Protein AF-A0A957QSB7-F1 (afdb_monomer_lite)

pLDDT: mean 91.8, std 9.97, range [48.56, 98.25]

Secondary structure (DSSP, 8-state):
---TT-EE-GGG-EEETTEEEEEEE-TTS-EEEEEES--TT--S--SSTTEEE--HHHHHHHHHH-GGGS----TTS-------SS--

Sequence (88 aa):
MKLDGLTLYPESTVTHEGTTYFVARQANGERCLGVRGDVAGFSGDAESPELFPLTAANAAEMRRRLPWLNPVPLGLQTSYGFGDRLGA

Structure (mmCIF, N/CA/C/O backbone):
data_AF-A0A957QSB7-F1
#
_entry.id   AF-A0A957QSB7-F1
#
loop_
_atom_site.group_PDB
_atom_site.id
_atom_site.type_symbol
_atom_site.label_atom_id
_atom_site.label_alt_id
_atom_site.label_comp_id
_atom_site.label_asym_id
_atom_site.label_entity_id
_atom_site.label_seq_id
_atom_site.pdbx_PDB_ins_code
_atom_site.Cartn_x
_atom_site.Cartn_y
_atom_site.Cartn_z
_atom_site.occupancy
_atom_site.B_iso_or_equiv
_atom_site.auth_seq_id
_atom_site.auth_comp_id
_atom_site.auth_asym_id
_atom_site.auth_atom_id
_atom_site.pdbx_PDB_model_num
ATOM 1 N N . MET A 1 1 ? 14.465 1.087 11.548 1.00 48.56 1 MET A N 1
ATOM 2 C CA . MET A 1 1 ? 14.637 -0.067 10.639 1.00 48.56 1 MET A CA 1
ATOM 3 C C . MET A 1 1 ? 15.650 0.327 9.575 1.00 48.56 1 MET A C 1
ATOM 5 O O . MET A 1 1 ? 15.468 1.386 8.994 1.00 48.56 1 MET A O 1
ATOM 9 N N . LYS A 1 2 ? 16.731 -0.440 9.382 1.00 48.81 2 LYS A N 1
ATOM 10 C C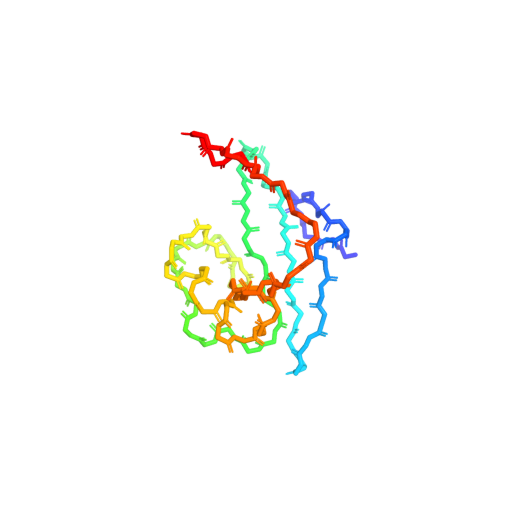A . LYS A 1 2 ? 17.702 -0.219 8.298 1.00 48.81 2 LYS A CA 1
ATOM 11 C C . LYS A 1 2 ? 17.608 -1.402 7.340 1.00 48.81 2 LYS A C 1
ATOM 13 O O . LYS A 1 2 ? 17.949 -2.513 7.721 1.00 48.81 2 LYS A O 1
ATOM 18 N N . LEU A 1 3 ? 17.064 -1.154 6.157 1.00 62.91 3 LEU A N 1
ATOM 19 C CA . LEU A 1 3 ? 17.262 -1.984 4.976 1.00 62.91 3 LEU A CA 1
ATOM 20 C C . LEU A 1 3 ? 18.227 -1.170 4.114 1.00 62.91 3 LEU A C 1
ATOM 22 O O . LEU A 1 3 ? 17.912 -0.027 3.776 1.00 62.91 3 LEU A O 1
ATOM 26 N N . ASP A 1 4 ? 19.430 -1.686 3.877 1.00 71.62 4 ASP A N 1
ATOM 27 C CA . ASP A 1 4 ? 20.466 -0.939 3.164 1.00 71.62 4 ASP A CA 1
ATOM 28 C C . ASP A 1 4 ? 19.976 -0.558 1.758 1.00 71.62 4 ASP A C 1
ATOM 30 O O . ASP A 1 4 ? 19.324 -1.344 1.077 1.00 71.62 4 ASP A O 1
ATOM 34 N N . GLY A 1 5 ? 20.220 0.690 1.349 1.00 79.50 5 GLY A N 1
ATOM 35 C CA . GLY A 1 5 ? 19.764 1.209 0.053 1.00 79.50 5 GLY A CA 1
ATOM 36 C C . GLY A 1 5 ? 18.267 1.539 -0.050 1.00 79.50 5 GLY A C 1
ATOM 37 O O . GLY A 1 5 ? 17.838 1.989 -1.113 1.00 79.50 5 GLY A O 1
ATOM 38 N N . LEU A 1 6 ? 17.478 1.381 1.024 1.00 88.50 6 LEU A N 1
ATOM 39 C CA . LEU A 1 6 ? 16.061 1.755 1.051 1.00 88.50 6 LEU A CA 1
ATOM 40 C C . LEU A 1 6 ? 15.791 2.986 1.920 1.00 88.50 6 LEU A C 1
ATOM 42 O O . LEU A 1 6 ? 16.208 3.071 3.075 1.00 88.50 6 LEU A O 1
ATOM 46 N N . THR A 1 7 ? 14.989 3.907 1.392 1.00 93.06 7 THR A N 1
ATOM 47 C CA . THR A 1 7 ? 14.400 5.011 2.161 1.00 93.06 7 THR A CA 1
ATOM 48 C C . THR A 1 7 ? 12.953 4.666 2.497 1.00 93.06 7 THR A C 1
ATOM 50 O O . THR A 1 7 ? 12.109 4.618 1.607 1.00 93.06 7 THR A O 1
ATOM 53 N N . LEU A 1 8 ? 12.651 4.396 3.768 1.00 92.88 8 LEU A N 1
ATOM 54 C CA . LEU A 1 8 ? 11.278 4.116 4.204 1.00 92.88 8 LEU A CA 1
ATOM 55 C C . LEU A 1 8 ? 10.420 5.388 4.170 1.00 92.88 8 LEU A C 1
ATOM 57 O O . LEU A 1 8 ? 10.917 6.464 4.493 1.00 92.88 8 LEU A O 1
ATOM 61 N N . TYR A 1 9 ? 9.128 5.232 3.870 1.00 95.25 9 TYR A N 1
ATOM 62 C CA . TYR A 1 9 ? 8.095 6.233 4.146 1.00 95.25 9 TYR A CA 1
ATOM 63 C C . TYR A 1 9 ? 7.493 5.936 5.529 1.00 95.25 9 TYR A C 1
ATOM 65 O O . TYR A 1 9 ? 6.685 5.006 5.635 1.00 95.25 9 TYR A O 1
ATOM 73 N N . PRO A 1 10 ? 7.884 6.640 6.607 1.00 93.50 10 PRO A N 1
ATOM 74 C CA . PRO A 1 10 ? 7.499 6.261 7.968 1.00 93.50 10 PRO A CA 1
ATOM 75 C C . PRO A 1 10 ? 5.981 6.193 8.168 1.00 93.50 10 PRO A C 1
ATOM 77 O O . PRO A 1 10 ? 5.488 5.260 8.796 1.00 93.50 10 PRO A O 1
ATOM 80 N N . GLU A 1 11 ? 5.241 7.115 7.552 1.00 96.69 11 GLU A N 1
ATOM 81 C CA . GLU A 1 11 ? 3.782 7.245 7.641 1.00 96.69 11 GLU A CA 1
ATOM 82 C C . GLU A 1 11 ? 3.031 6.094 6.958 1.00 96.69 11 GLU A C 1
ATOM 84 O O . GLU A 1 11 ? 1.848 5.886 7.212 1.00 96.69 11 GLU A O 1
ATOM 89 N N . SER A 1 12 ? 3.712 5.331 6.099 1.00 96.25 12 SER A N 1
ATOM 90 C CA . SER A 1 12 ? 3.141 4.152 5.438 1.00 96.25 12 SER A CA 1
ATOM 91 C C . SER A 1 12 ? 3.237 2.876 6.277 1.00 96.25 12 SER A C 1
ATOM 93 O O . SER A 1 12 ? 2.697 1.844 5.880 1.00 96.25 12 SER A O 1
ATOM 95 N N . THR A 1 13 ? 3.950 2.917 7.407 1.00 97.12 13 THR A N 1
ATOM 96 C CA . THR A 1 13 ? 4.193 1.723 8.218 1.00 97.12 13 THR A CA 1
ATOM 97 C C . THR A 1 13 ? 2.955 1.380 9.032 1.00 97.12 13 THR A C 1
ATOM 99 O O . THR A 1 13 ? 2.532 2.153 9.890 1.00 97.12 13 THR A O 1
ATOM 102 N N . VAL A 1 14 ? 2.405 0.191 8.809 1.00 97.94 14 VAL A N 1
ATOM 103 C CA . VAL A 1 14 ? 1.256 -0.319 9.558 1.00 97.94 14 VAL A CA 1
ATOM 104 C C . VAL A 1 14 ? 1.465 -1.780 9.927 1.00 97.94 14 VAL A C 1
ATOM 106 O O . VAL A 1 14 ? 1.912 -2.578 9.108 1.00 97.94 14 VAL A O 1
ATOM 109 N N . THR A 1 15 ? 1.119 -2.144 11.159 1.00 98.06 15 THR A N 1
ATOM 110 C CA . THR A 1 15 ? 1.068 -3.540 11.602 1.00 98.06 15 THR A CA 1
ATOM 111 C C . THR A 1 15 ? -0.384 -3.954 11.773 1.00 98.06 15 THR A C 1
ATOM 113 O O . THR A 1 15 ? -1.137 -3.310 12.502 1.00 98.06 15 THR A O 1
ATOM 116 N N . HIS A 1 16 ? -0.779 -5.034 11.108 1.00 98.25 16 HIS A N 1
ATOM 117 C CA . HIS A 1 16 ? -2.127 -5.581 11.163 1.00 98.25 16 HIS A CA 1
ATOM 118 C C . HIS A 1 16 ? -2.065 -7.106 11.122 1.00 98.25 16 HIS A C 1
ATOM 120 O O . HIS A 1 16 ? -1.308 -7.665 10.331 1.00 98.25 16 HIS A O 1
ATOM 126 N N . GLU A 1 17 ? -2.813 -7.767 12.009 1.00 96.81 17 GLU A N 1
ATOM 127 C CA . GLU A 1 17 ? -2.836 -9.236 12.132 1.00 96.81 17 GLU A CA 1
ATOM 128 C C . GLU A 1 17 ? -1.431 -9.874 12.176 1.00 96.81 17 GLU A C 1
ATOM 130 O O . GLU A 1 17 ? -1.145 -10.877 11.532 1.00 96.81 17 GLU A O 1
ATOM 135 N N . GLY A 1 18 ? -0.507 -9.253 12.919 1.00 96.94 18 GLY A N 1
ATOM 136 C CA . GLY A 1 18 ? 0.862 -9.756 13.081 1.00 96.94 18 GLY A CA 1
ATOM 137 C C . GLY A 1 18 ? 1.780 -9.576 11.865 1.00 96.94 18 GLY A C 1
ATOM 138 O O . GLY A 1 18 ? 2.940 -9.972 11.934 1.00 96.94 18 GLY A O 1
ATOM 139 N N . THR A 1 19 ? 1.306 -8.947 10.786 1.00 97.88 19 THR A N 1
ATOM 140 C CA . THR A 1 19 ? 2.110 -8.611 9.602 1.00 97.88 19 THR A CA 1
ATOM 141 C C . THR A 1 19 ? 2.321 -7.102 9.520 1.00 97.88 19 THR A C 1
ATOM 143 O O . THR A 1 19 ? 1.389 -6.317 9.701 1.00 97.88 19 THR A O 1
ATOM 146 N N . THR A 1 20 ? 3.557 -6.683 9.260 1.00 97.81 20 THR A N 1
ATOM 147 C CA . THR A 1 20 ? 3.934 -5.278 9.087 1.00 97.81 20 THR A CA 1
ATOM 148 C C . THR A 1 20 ? 4.109 -4.965 7.611 1.00 97.81 20 THR A C 1
ATOM 150 O O . THR A 1 20 ? 4.889 -5.620 6.922 1.00 97.81 20 THR A O 1
ATOM 153 N N . TYR A 1 21 ? 3.416 -3.930 7.157 1.00 97.81 21 TYR A N 1
ATOM 154 C CA . TYR A 1 21 ? 3.437 -3.416 5.796 1.00 97.81 21 TYR A CA 1
ATOM 155 C C . TYR A 1 21 ? 4.066 -2.027 5.802 1.00 97.81 21 TYR A C 1
ATOM 157 O O . TYR A 1 21 ? 3.858 -1.257 6.740 1.00 97.81 21 TYR A O 1
ATOM 165 N N . PHE A 1 22 ? 4.834 -1.702 4.771 1.00 96.69 22 PHE A N 1
ATOM 166 C CA . PHE A 1 22 ? 5.417 -0.376 4.586 1.00 96.69 22 PHE A CA 1
ATOM 167 C C . PHE A 1 22 ? 5.705 -0.130 3.108 1.00 96.69 22 PHE A C 1
ATOM 169 O O . PHE A 1 22 ? 5.898 -1.062 2.335 1.00 96.69 22 PHE A O 1
ATOM 176 N N . VAL A 1 23 ? 5.770 1.131 2.705 1.00 96.06 23 VAL A N 1
ATOM 177 C CA . VAL A 1 23 ? 6.320 1.537 1.412 1.00 96.06 23 VAL A CA 1
ATOM 178 C C . VAL A 1 23 ? 7.749 2.010 1.638 1.00 96.06 23 VAL A C 1
ATOM 180 O O . VAL A 1 23 ? 8.058 2.707 2.610 1.00 96.06 23 VAL A O 1
ATOM 183 N N . ALA A 1 24 ? 8.634 1.642 0.722 1.00 94.00 24 ALA A N 1
ATOM 184 C CA . ALA A 1 24 ? 9.999 2.136 0.686 1.00 94.00 24 ALA A CA 1
ATOM 185 C C . ALA A 1 24 ? 10.362 2.599 -0.723 1.00 94.00 24 ALA A C 1
ATOM 187 O O . ALA A 1 24 ? 9.743 2.207 -1.713 1.00 94.00 24 ALA A O 1
ATOM 188 N N . ARG A 1 25 ? 11.373 3.457 -0.801 1.00 93.69 25 ARG A N 1
ATOM 189 C CA . ARG A 1 25 ? 12.003 3.889 -2.039 1.00 93.69 25 ARG A CA 1
ATOM 190 C C . ARG A 1 25 ? 13.357 3.214 -2.178 1.00 93.69 25 ARG A C 1
ATOM 192 O O . ARG A 1 25 ? 14.176 3.305 -1.266 1.00 93.69 25 ARG A O 1
ATOM 199 N N . GLN A 1 26 ? 13.574 2.559 -3.308 1.00 90.56 26 GLN A N 1
ATOM 200 C CA . GLN A 1 26 ? 14.827 1.911 -3.671 1.00 90.56 26 GLN A CA 1
ATOM 201 C C . GLN A 1 26 ? 15.868 2.939 -4.132 1.00 90.56 26 GLN A C 1
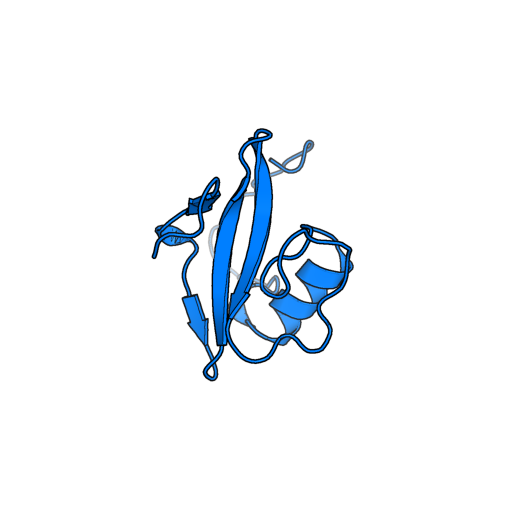ATOM 203 O O . GLN A 1 26 ? 15.531 4.080 -4.465 1.00 90.56 26 GLN A O 1
ATOM 208 N N . ALA A 1 27 ? 17.137 2.531 -4.195 1.00 88.62 27 ALA A N 1
ATOM 209 C CA . ALA A 1 27 ? 18.238 3.387 -4.640 1.00 88.62 27 ALA A CA 1
ATOM 210 C C . ALA A 1 27 ? 18.054 3.917 -6.077 1.00 88.62 27 ALA A C 1
ATOM 212 O O . ALA A 1 27 ? 18.479 5.030 -6.379 1.00 88.62 27 ALA A O 1
ATOM 213 N N . ASN A 1 28 ? 17.370 3.161 -6.946 1.00 88.88 28 ASN A N 1
ATOM 214 C CA . ASN A 1 28 ? 17.016 3.581 -8.308 1.00 88.88 28 ASN A CA 1
ATOM 215 C C . ASN A 1 28 ? 15.862 4.614 -8.360 1.00 88.88 28 ASN A C 1
ATOM 217 O O . ASN A 1 28 ? 15.496 5.079 -9.435 1.00 88.88 28 ASN A O 1
ATOM 221 N N . GLY A 1 29 ? 15.283 4.982 -7.211 1.00 90.19 29 GLY A N 1
ATOM 222 C CA . GLY A 1 29 ? 14.181 5.936 -7.091 1.00 90.19 29 GLY A CA 1
ATOM 223 C C . GLY A 1 29 ? 12.780 5.329 -7.224 1.00 90.19 29 GLY A C 1
ATOM 224 O O . GLY A 1 29 ? 11.797 6.047 -6.996 1.00 90.19 29 GLY A O 1
ATOM 225 N N . GLU A 1 30 ? 12.661 4.039 -7.535 1.00 91.81 30 GLU A N 1
ATOM 226 C CA . GLU A 1 30 ? 11.381 3.337 -7.618 1.00 91.81 30 GLU A CA 1
ATOM 227 C C . GLU A 1 30 ? 10.833 3.003 -6.230 1.00 91.81 30 GLU A C 1
ATOM 229 O O . GLU A 1 30 ? 11.575 2.814 -5.265 1.00 91.81 30 GLU A O 1
ATOM 234 N N . ARG A 1 31 ? 9.505 2.928 -6.122 1.00 93.81 31 ARG A N 1
ATOM 235 C CA . ARG A 1 31 ? 8.830 2.521 -4.887 1.00 93.81 31 ARG A CA 1
ATOM 236 C C . ARG A 1 31 ? 8.596 1.014 -4.889 1.00 93.81 31 ARG A C 1
ATOM 238 O O . ARG A 1 31 ? 8.234 0.448 -5.917 1.00 93.81 31 ARG A O 1
ATOM 245 N N . CYS A 1 32 ? 8.716 0.398 -3.723 1.00 94.62 32 CYS A N 1
ATOM 246 C CA . CYS A 1 32 ? 8.371 -0.999 -3.491 1.00 94.62 32 CYS A CA 1
ATOM 247 C C . CYS A 1 32 ? 7.498 -1.141 -2.240 1.00 94.62 32 CYS A C 1
ATOM 249 O O . CYS A 1 32 ? 7.535 -0.306 -1.329 1.00 94.62 32 CYS A O 1
ATOM 251 N N . LEU A 1 33 ? 6.718 -2.217 -2.202 1.00 96.50 33 LEU A N 1
ATOM 252 C CA . LEU A 1 33 ? 5.997 -2.664 -1.020 1.00 96.50 33 LEU A CA 1
ATOM 253 C C . LEU A 1 33 ? 6.929 -3.533 -0.179 1.00 96.50 33 LEU A C 1
ATOM 255 O O . LEU A 1 33 ? 7.560 -4.441 -0.703 1.00 96.50 33 LEU A O 1
ATOM 259 N N . GLY A 1 34 ? 6.989 -3.277 1.118 1.00 95.75 34 GLY A N 1
ATOM 260 C CA . GLY A 1 34 ? 7.607 -4.151 2.098 1.00 95.75 34 GLY A CA 1
ATOM 261 C C . GLY A 1 34 ? 6.560 -4.874 2.934 1.00 95.75 34 GLY A C 1
ATOM 262 O O . GLY A 1 34 ? 5.615 -4.246 3.417 1.00 95.75 34 GLY A O 1
ATOM 263 N N . VAL A 1 35 ? 6.735 -6.181 3.118 1.00 96.56 35 VAL A N 1
ATOM 264 C CA . VAL A 1 35 ? 5.872 -7.041 3.935 1.00 96.56 35 VAL A CA 1
ATOM 265 C C . VAL A 1 35 ? 6.745 -7.913 4.830 1.00 96.56 35 VAL A C 1
ATOM 267 O O . VAL A 1 35 ? 7.542 -8.712 4.348 1.00 96.56 35 VAL A O 1
ATOM 270 N N . ARG A 1 36 ? 6.576 -7.778 6.147 1.00 94.81 36 ARG A N 1
ATOM 271 C CA . ARG A 1 36 ? 7.239 -8.614 7.154 1.00 94.81 36 ARG A CA 1
ATOM 272 C C . ARG A 1 36 ? 6.204 -9.353 7.985 1.00 94.81 36 ARG A C 1
ATOM 274 O O . ARG A 1 36 ? 5.400 -8.717 8.662 1.00 94.81 36 ARG A O 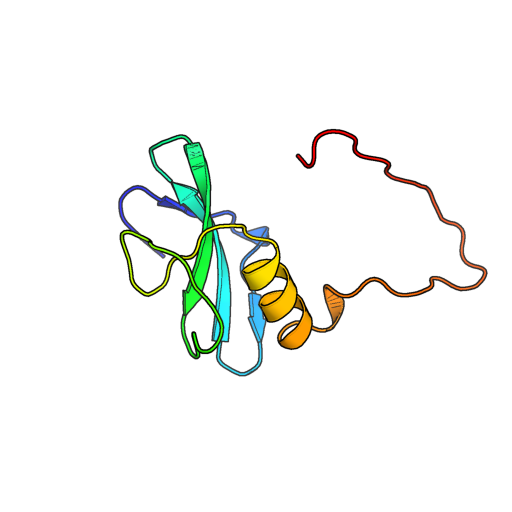1
ATOM 281 N N . GLY A 1 37 ? 6.267 -10.678 7.980 1.00 95.50 37 GLY A N 1
ATOM 282 C CA . GLY A 1 37 ? 5.257 -11.547 8.579 1.00 95.50 37 GLY A CA 1
ATOM 283 C C . GLY A 1 37 ? 4.760 -12.536 7.535 1.00 95.50 37 GLY A C 1
ATOM 284 O O . GLY A 1 37 ? 5.572 -13.150 6.846 1.00 95.50 37 GLY A O 1
ATOM 285 N N . ASP A 1 38 ? 3.444 -12.679 7.400 1.00 96.12 38 ASP A N 1
ATOM 286 C CA . ASP A 1 38 ? 2.875 -13.518 6.350 1.00 96.12 38 ASP A CA 1
ATOM 287 C C . ASP A 1 38 ? 2.973 -12.818 4.989 1.00 96.12 38 ASP A C 1
ATOM 289 O O . ASP A 1 38 ? 2.348 -11.783 4.769 1.00 96.12 38 ASP A O 1
ATOM 293 N N . VAL A 1 39 ? 3.736 -13.403 4.067 1.00 95.88 39 VAL A N 1
ATOM 294 C CA . VAL A 1 39 ? 3.926 -12.895 2.700 1.00 95.88 39 VAL A CA 1
ATOM 295 C C . VAL A 1 39 ? 3.088 -13.646 1.654 1.00 95.88 39 VAL A C 1
ATOM 297 O O . VAL A 1 39 ? 3.203 -13.370 0.461 1.00 95.88 39 VAL A O 1
ATOM 300 N N . ALA A 1 40 ? 2.244 -14.602 2.057 1.00 95.50 40 ALA A N 1
ATOM 301 C CA . ALA A 1 40 ? 1.489 -15.436 1.125 1.00 95.50 40 ALA A CA 1
ATOM 302 C C . ALA A 1 40 ? 0.585 -14.612 0.184 1.00 95.50 40 ALA A C 1
ATOM 304 O O . ALA A 1 40 ? -0.176 -13.752 0.613 1.00 95.50 40 ALA A O 1
ATOM 305 N N . GLY A 1 41 ? 0.627 -14.896 -1.117 1.00 95.56 41 GLY A N 1
ATOM 306 C CA . GLY A 1 41 ? -0.195 -14.195 -2.112 1.00 95.56 41 GLY A CA 1
ATOM 307 C C . GLY A 1 41 ? 0.411 -12.896 -2.654 1.00 95.56 41 GLY A C 1
ATOM 308 O O . GLY A 1 41 ? -0.090 -12.383 -3.652 1.00 95.56 41 GLY A O 1
ATOM 309 N N . PHE A 1 42 ? 1.515 -12.404 -2.081 1.00 96.19 42 PHE A N 1
ATOM 310 C CA . PHE A 1 42 ? 2.350 -11.400 -2.740 1.00 96.19 42 PHE A CA 1
ATOM 311 C C . PHE A 1 42 ? 3.290 -12.063 -3.753 1.00 96.19 42 PHE A C 1
ATOM 313 O O . PHE A 1 42 ? 3.729 -13.199 -3.568 1.00 96.19 42 PHE A O 1
ATOM 320 N N . SER A 1 43 ? 3.571 -11.372 -4.858 1.00 93.44 43 SER A N 1
ATOM 321 C CA . SER A 1 43 ? 4.356 -11.924 -5.969 1.00 93.44 43 SER A CA 1
ATOM 322 C C . SER A 1 43 ? 5.179 -10.867 -6.707 1.00 93.44 43 SER A C 1
ATOM 324 O O . SER A 1 43 ? 4.904 -9.667 -6.624 1.00 93.44 43 SER A O 1
ATOM 326 N N . GLY A 1 44 ? 6.174 -11.332 -7.460 1.00 88.38 44 GLY A N 1
ATOM 327 C CA . GLY A 1 44 ? 7.082 -10.511 -8.256 1.00 88.38 44 GLY A CA 1
ATOM 328 C C . GLY A 1 44 ? 8.527 -10.651 -7.794 1.00 88.38 44 GLY A C 1
ATOM 329 O O . GLY A 1 44 ? 8.784 -10.878 -6.614 1.00 88.38 44 GLY A O 1
ATOM 330 N N . ASP A 1 45 ? 9.453 -10.525 -8.741 1.00 77.44 45 ASP A N 1
ATOM 331 C CA . ASP A 1 45 ? 10.879 -10.593 -8.452 1.00 77.44 45 ASP A CA 1
ATOM 332 C C . ASP A 1 45 ? 11.302 -9.333 -7.702 1.00 77.44 45 ASP A C 1
ATOM 334 O O . ASP A 1 45 ? 11.158 -8.210 -8.192 1.00 77.44 45 ASP A O 1
ATOM 338 N N . ALA A 1 46 ? 11.820 -9.527 -6.499 1.00 70.50 46 ALA A N 1
ATOM 339 C CA . ALA A 1 46 ? 12.483 -8.487 -5.745 1.00 70.50 46 ALA A CA 1
ATOM 340 C C . ALA A 1 46 ? 13.828 -9.006 -5.257 1.00 70.50 46 ALA A C 1
ATOM 342 O O . ALA A 1 46 ? 14.012 -10.200 -5.023 1.00 70.50 46 ALA A O 1
ATOM 343 N N . GLU A 1 47 ? 14.766 -8.087 -5.055 1.00 72.88 47 GLU A N 1
ATOM 344 C CA . GLU A 1 47 ? 16.101 -8.414 -4.548 1.00 72.88 47 GLU A CA 1
ATOM 345 C C . GLU A 1 47 ? 16.077 -8.977 -3.113 1.00 72.88 47 GLU A C 1
ATOM 347 O O . GLU A 1 47 ? 17.065 -9.535 -2.642 1.00 72.88 47 GLU A O 1
ATOM 352 N N . SER A 1 48 ? 14.947 -8.849 -2.410 1.00 80.38 48 SER A N 1
ATOM 353 C CA . SER A 1 48 ? 14.751 -9.303 -1.035 1.00 80.38 48 SER A CA 1
ATOM 354 C C . SER A 1 48 ? 13.391 -9.991 -0.875 1.00 80.38 48 SER A C 1
ATOM 356 O O . SER A 1 48 ? 12.406 -9.506 -1.430 1.00 80.38 48 SER A O 1
ATOM 358 N N . PRO A 1 49 ? 13.297 -11.068 -0.069 1.00 84.56 49 PRO A N 1
ATOM 359 C CA . PRO A 1 49 ? 12.060 -11.834 0.123 1.00 84.56 49 PRO A CA 1
ATOM 360 C C . PRO A 1 49 ? 10.938 -11.056 0.830 1.00 84.56 49 PRO A C 1
ATOM 362 O O . PRO A 1 49 ? 9.793 -11.496 0.821 1.00 84.56 49 PRO A O 1
ATOM 365 N N . GLU A 1 50 ? 11.258 -9.925 1.465 1.00 90.00 50 GLU A N 1
ATOM 366 C CA . GLU A 1 50 ? 10.278 -9.053 2.129 1.00 90.00 50 GLU A CA 1
ATOM 367 C C . GLU A 1 50 ? 9.799 -7.906 1.224 1.00 90.00 50 GLU A C 1
ATOM 369 O O . GLU A 1 50 ? 8.983 -7.095 1.661 1.00 90.00 50 GLU A O 1
ATOM 374 N N . LEU A 1 51 ? 10.323 -7.778 0.001 1.00 93.19 51 LEU A N 1
ATOM 375 C CA . LEU A 1 51 ? 10.019 -6.671 -0.904 1.00 93.19 51 LEU A CA 1
ATOM 376 C C . LEU A 1 51 ? 9.223 -7.164 -2.110 1.00 93.19 51 LEU A C 1
ATOM 378 O O . LEU A 1 51 ? 9.455 -8.253 -2.616 1.00 93.19 51 LEU A O 1
ATOM 382 N 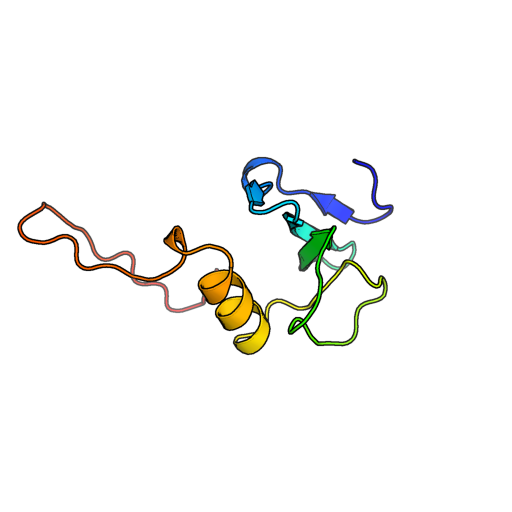N . PHE A 1 52 ? 8.291 -6.346 -2.587 1.00 95.62 52 PHE A N 1
ATOM 383 C CA . PHE A 1 52 ? 7.408 -6.684 -3.697 1.00 95.62 52 PHE A CA 1
ATOM 384 C C . PHE A 1 52 ? 7.163 -5.464 -4.595 1.00 95.62 52 PHE A C 1
ATOM 386 O O . PHE A 1 52 ? 7.071 -4.331 -4.101 1.00 95.62 52 PHE A O 1
ATOM 393 N N . PRO A 1 53 ? 7.015 -5.656 -5.918 1.00 95.56 53 PRO A N 1
ATOM 394 C CA . PRO A 1 53 ? 6.675 -4.570 -6.832 1.00 95.56 53 PRO A CA 1
ATOM 395 C C . PRO A 1 53 ? 5.252 -4.045 -6.587 1.00 95.56 53 PRO A C 1
ATOM 397 O O . PRO A 1 53 ? 4.356 -4.783 -6.167 1.00 95.56 53 PRO A O 1
ATOM 400 N N . LEU A 1 54 ? 5.011 -2.769 -6.906 1.00 95.31 54 LEU A N 1
ATOM 401 C CA . LEU A 1 54 ? 3.697 -2.120 -6.776 1.00 95.31 54 LEU A CA 1
ATOM 402 C C . LEU A 1 54 ? 2.749 -2.491 -7.932 1.00 95.31 54 LEU A C 1
ATOM 404 O O . LEU A 1 54 ? 2.338 -1.648 -8.726 1.00 95.31 54 LEU A O 1
ATOM 408 N N . THR A 1 55 ? 2.416 -3.776 -8.043 1.00 95.81 55 THR A N 1
ATOM 409 C CA . THR A 1 55 ? 1.512 -4.304 -9.075 1.00 95.81 55 THR A CA 1
ATOM 410 C C . THR A 1 55 ? 0.050 -4.261 -8.632 1.00 95.81 55 THR A C 1
ATOM 412 O O . THR A 1 55 ? -0.266 -4.226 -7.441 1.00 95.81 55 THR A O 1
ATOM 415 N N . ALA A 1 56 ? -0.874 -4.340 -9.596 1.00 95.94 56 ALA A N 1
ATOM 416 C CA . ALA A 1 56 ? -2.305 -4.437 -9.307 1.00 95.94 56 ALA A CA 1
ATOM 417 C C . ALA A 1 56 ? -2.661 -5.685 -8.474 1.00 95.94 56 ALA A C 1
ATOM 419 O O . ALA A 1 56 ? -3.524 -5.604 -7.601 1.00 95.94 56 ALA A O 1
ATOM 420 N N . ALA A 1 57 ? -1.976 -6.812 -8.704 1.00 97.25 57 ALA A N 1
ATOM 421 C CA . ALA A 1 57 ? -2.174 -8.050 -7.950 1.00 97.25 57 ALA A CA 1
ATOM 422 C C . ALA A 1 57 ? -1.756 -7.888 -6.480 1.00 97.25 57 ALA A C 1
ATOM 424 O O . ALA A 1 57 ? -2.541 -8.184 -5.582 1.00 97.25 57 ALA A O 1
ATOM 425 N N . ASN A 1 58 ? -0.575 -7.315 -6.227 1.00 97.50 58 ASN A N 1
ATOM 426 C CA . ASN A 1 58 ? -0.117 -7.051 -4.862 1.00 97.50 58 ASN A CA 1
ATOM 427 C C . ASN A 1 58 ? -1.006 -6.014 -4.160 1.00 97.50 58 ASN A C 1
ATOM 429 O O . ASN A 1 58 ? -1.333 -6.175 -2.989 1.00 97.50 58 ASN A O 1
ATOM 433 N N . ALA A 1 59 ? -1.477 -4.986 -4.873 1.00 97.25 59 ALA A N 1
ATOM 434 C CA . ALA A 1 59 ? -2.434 -4.026 -4.325 1.00 97.25 59 ALA A CA 1
ATOM 435 C C . ALA A 1 59 ? -3.795 -4.668 -3.988 1.00 97.25 59 ALA A C 1
ATOM 437 O O . ALA A 1 59 ? -4.449 -4.262 -3.027 1.00 97.25 59 ALA A O 1
ATOM 438 N N . ALA A 1 60 ? -4.252 -5.656 -4.763 1.00 97.69 60 ALA A N 1
ATOM 439 C CA . ALA A 1 60 ? -5.453 -6.424 -4.439 1.00 97.69 60 ALA A CA 1
ATOM 440 C C . ALA A 1 60 ? -5.251 -7.274 -3.173 1.00 97.69 60 ALA A C 1
ATOM 442 O O . ALA A 1 60 ? -6.114 -7.269 -2.297 1.00 97.69 60 ALA A O 1
ATOM 443 N N . GLU A 1 61 ? -4.088 -7.912 -3.027 1.00 98.06 61 GLU A N 1
ATOM 444 C CA . GLU A 1 61 ? -3.751 -8.670 -1.820 1.00 98.06 61 GLU A CA 1
ATOM 445 C C . GLU A 1 61 ? -3.645 -7.766 -0.580 1.00 98.06 61 GLU A C 1
ATOM 447 O O . GLU A 1 61 ? -4.171 -8.103 0.483 1.00 98.06 61 GLU A O 1
ATOM 452 N N . MET A 1 62 ? -3.085 -6.557 -0.720 1.00 97.69 62 MET A N 1
ATOM 453 C CA . MET A 1 62 ? -3.120 -5.552 0.348 1.00 97.69 62 MET A CA 1
ATOM 454 C C . MET A 1 62 ? -4.553 -5.210 0.759 1.00 97.69 62 MET A C 1
ATOM 456 O O . MET A 1 62 ? -4.838 -5.160 1.948 1.00 97.69 62 MET A O 1
ATOM 460 N N . ARG A 1 63 ? -5.472 -5.000 -0.191 1.00 97.88 63 ARG A N 1
ATOM 461 C CA . ARG A 1 63 ? -6.885 -4.702 0.111 1.00 97.88 63 ARG A CA 1
ATOM 462 C C . ARG A 1 63 ? -7.613 -5.857 0.795 1.00 97.88 63 ARG A C 1
ATOM 464 O O . ARG A 1 63 ? -8.511 -5.608 1.597 1.00 97.88 63 ARG A O 1
ATOM 471 N N . ARG A 1 64 ? -7.229 -7.102 0.501 1.00 97.56 64 ARG A N 1
ATOM 472 C CA . ARG A 1 64 ? -7.755 -8.292 1.185 1.00 97.56 64 ARG A CA 1
ATOM 473 C C . ARG A 1 64 ? -7.332 -8.326 2.656 1.00 97.56 64 ARG A C 1
ATOM 475 O O . ARG A 1 64 ? -8.129 -8.716 3.501 1.00 97.56 64 ARG A O 1
ATOM 482 N N . ARG A 1 65 ? -6.094 -7.916 2.944 1.00 97.81 65 ARG A N 1
ATOM 483 C CA . ARG A 1 65 ? -5.482 -7.951 4.284 1.00 97.81 65 ARG A CA 1
ATOM 484 C C . ARG A 1 65 ? -5.718 -6.687 5.108 1.00 97.81 65 ARG A C 1
ATOM 486 O O . ARG A 1 65 ? -5.719 -6.753 6.325 1.00 97.81 65 ARG A O 1
ATOM 493 N N . LEU A 1 66 ? -5.889 -5.536 4.464 1.00 97.75 66 LEU A N 1
ATOM 494 C CA . LEU A 1 66 ? -6.050 -4.221 5.088 1.00 97.75 66 LEU A CA 1
ATOM 495 C C . LEU A 1 66 ? -7.387 -3.628 4.623 1.00 97.75 66 LEU A C 1
ATOM 497 O O . LEU A 1 66 ? -7.427 -2.895 3.628 1.00 97.75 66 LEU A O 1
ATOM 501 N N . PRO A 1 67 ? -8.505 -3.937 5.310 1.00 95.81 67 PRO A N 1
ATOM 502 C CA . PRO A 1 67 ? -9.843 -3.653 4.796 1.00 95.81 67 PRO A CA 1
ATOM 503 C C . PRO A 1 67 ? -10.107 -2.174 4.497 1.00 95.81 67 PRO A C 1
ATOM 505 O O . PRO A 1 67 ? -10.853 -1.871 3.568 1.00 95.81 67 PRO A O 1
ATOM 508 N N . TRP A 1 68 ? -9.461 -1.252 5.219 1.00 96.38 68 TRP A N 1
ATOM 509 C CA . TRP A 1 68 ? -9.594 0.197 5.014 1.00 96.38 68 TRP A CA 1
ATOM 510 C C . TRP A 1 68 ? -8.985 0.708 3.699 1.00 96.38 68 TRP A C 1
ATOM 512 O O . TRP A 1 68 ? -9.217 1.856 3.335 1.00 96.38 68 TRP A O 1
ATOM 522 N N . LEU A 1 69 ? -8.217 -0.112 2.973 1.00 97.12 69 LEU A N 1
ATOM 523 C CA . LEU A 1 69 ? -7.728 0.224 1.630 1.00 97.12 69 LEU A CA 1
ATOM 524 C C . LEU A 1 69 ? -8.773 -0.034 0.532 1.00 97.12 69 LEU A C 1
ATOM 526 O O . LE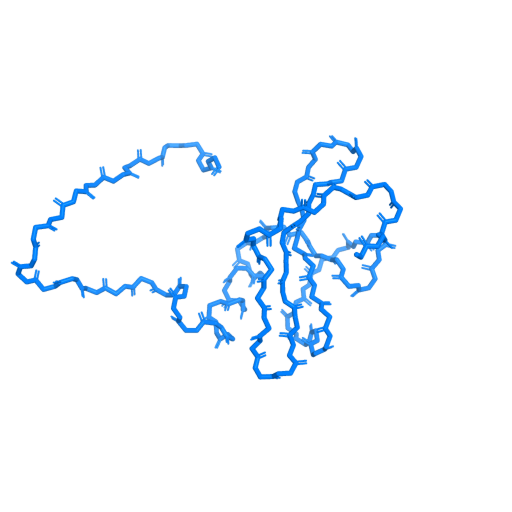U A 1 69 ? -8.542 0.299 -0.636 1.00 97.12 69 LEU A O 1
ATOM 530 N N . ASN A 1 70 ? -9.907 -0.651 0.874 1.00 97.44 70 ASN A N 1
ATOM 531 C CA . ASN A 1 70 ? -11.014 -0.813 -0.056 1.00 97.44 70 ASN A CA 1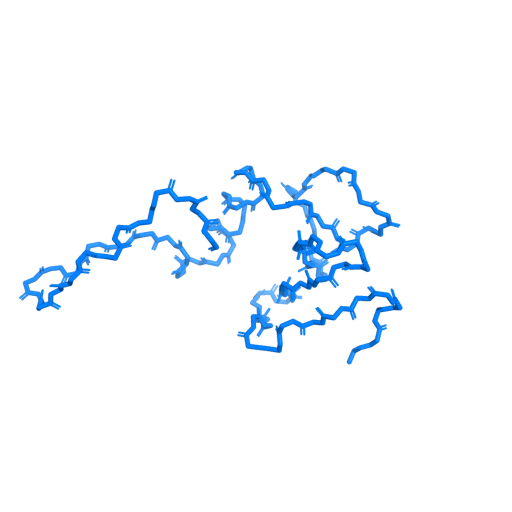
ATOM 532 C C . ASN A 1 70 ? -11.794 0.501 -0.186 1.00 97.44 70 ASN A C 1
ATOM 534 O O . ASN A 1 70 ? -12.104 1.129 0.828 1.00 97.44 70 ASN A O 1
ATOM 538 N N . PRO A 1 71 ? -12.164 0.909 -1.411 1.00 95.88 71 PRO A N 1
ATOM 539 C CA . PRO A 1 71 ? -13.102 2.005 -1.601 1.00 95.88 71 PRO A CA 1
ATOM 540 C C . PRO A 1 71 ? -14.426 1.718 -0.886 1.00 95.88 71 PRO A C 1
ATOM 542 O O . PRO A 1 71 ? -14.956 0.610 -0.981 1.00 95.88 71 PRO A O 1
ATOM 545 N N . VAL A 1 72 ? -14.982 2.728 -0.217 1.00 95.25 72 VAL A N 1
ATOM 546 C CA . VAL A 1 72 ? -16.292 2.642 0.441 1.00 95.25 72 VAL A CA 1
ATOM 547 C C . VAL A 1 72 ? -17.176 3.830 0.052 1.00 95.25 72 VAL A C 1
ATOM 549 O O . VAL A 1 72 ? -16.662 4.935 -0.146 1.00 95.25 72 VAL A O 1
ATOM 552 N N . PRO A 1 73 ? -18.505 3.648 -0.061 1.00 94.50 73 PRO A N 1
ATOM 553 C CA . PRO A 1 73 ? -19.429 4.766 -0.224 1.00 94.50 73 PRO A CA 1
ATOM 554 C C . PRO A 1 73 ? -19.407 5.691 1.003 1.00 94.50 73 PRO A C 1
ATOM 556 O O . PRO A 1 73 ? -19.463 5.215 2.133 1.00 94.50 73 PRO A O 1
ATOM 559 N N . LEU A 1 74 ? -19.399 7.010 0.782 1.00 94.12 74 LEU A N 1
ATOM 560 C CA . LEU A 1 74 ? -19.430 8.022 1.856 1.00 94.12 74 LEU A CA 1
ATOM 561 C C . LEU A 1 74 ? -20.855 8.455 2.266 1.00 94.12 74 LEU A C 1
ATOM 563 O O . LEU A 1 74 ? -21.026 9.313 3.127 1.00 94.12 74 LEU A O 1
ATOM 567 N N . GLY A 1 75 ? -21.902 7.903 1.645 1.00 95.69 75 GLY A N 1
ATOM 568 C CA . GLY A 1 75 ? -23.287 8.312 1.907 1.00 95.69 75 GLY A CA 1
ATOM 569 C C . GLY A 1 75 ? -23.560 9.777 1.530 1.00 95.69 75 GLY A C 1
ATOM 570 O O . GLY A 1 75 ? -23.091 10.251 0.500 1.00 95.69 75 GLY A O 1
ATOM 571 N N . LEU A 1 76 ? -24.332 10.493 2.357 1.00 96.50 76 LEU A N 1
ATOM 572 C CA . LEU A 1 76 ? -24.735 11.894 2.124 1.00 96.50 76 LEU A CA 1
ATOM 573 C C . LEU A 1 76 ? -23.723 12.930 2.652 1.00 96.50 76 LEU A C 1
ATOM 575 O O . LEU A 1 76 ? -24.084 14.072 2.930 1.00 96.50 76 LEU A O 1
ATOM 579 N N . GLN A 1 77 ? -22.464 12.539 2.835 1.00 96.25 77 GLN A N 1
ATOM 580 C CA . GLN A 1 77 ? -21.420 13.438 3.321 1.00 96.25 77 GLN A CA 1
ATOM 581 C C . GLN A 1 77 ? -20.845 14.298 2.187 1.00 96.25 77 GLN A C 1
ATOM 583 O O . GLN A 1 77 ? -20.735 13.854 1.041 1.00 96.25 77 GLN A O 1
ATOM 588 N N . THR A 1 78 ? -20.430 15.526 2.516 1.00 96.69 78 THR A N 1
ATOM 589 C CA . THR A 1 78 ? -19.670 16.380 1.594 1.00 96.69 78 THR A CA 1
ATOM 590 C C . THR A 1 78 ? -18.412 15.646 1.134 1.00 96.69 78 THR A C 1
ATOM 592 O O . THR A 1 78 ? -17.643 15.150 1.956 1.00 96.69 78 THR A O 1
ATOM 595 N N . SER A 1 79 ? -18.193 15.593 -0.177 1.00 95.25 79 SER A N 1
ATOM 596 C CA . SER A 1 79 ? -17.052 14.913 -0.789 1.00 95.25 79 SER A CA 1
ATOM 597 C C . SER A 1 79 ? -16.473 15.729 -1.943 1.00 95.25 79 SER A C 1
ATOM 599 O O . SER A 1 79 ? -17.103 16.661 -2.446 1.00 95.25 79 SER A O 1
ATOM 601 N N . TYR A 1 80 ? -15.249 15.387 -2.346 1.00 96.69 80 TYR A N 1
ATOM 602 C CA . TYR A 1 80 ? -14.553 16.001 -3.471 1.00 96.69 80 TYR A CA 1
ATOM 603 C C . TYR A 1 80 ? -13.812 14.929 -4.275 1.00 96.69 80 TYR A C 1
ATOM 605 O O . TYR A 1 80 ? -13.252 13.994 -3.703 1.00 96.69 80 TYR A O 1
ATOM 613 N N . GLY A 1 81 ? -13.811 15.056 -5.603 1.00 94.19 81 GLY A N 1
ATOM 614 C CA . GLY A 1 81 ? -13.112 14.133 -6.494 1.00 94.19 81 GLY A CA 1
ATOM 615 C C . GLY A 1 81 ? -11.650 14.529 -6.690 1.00 94.19 81 GLY A C 1
ATOM 616 O O . GLY A 1 81 ? -11.364 15.544 -7.319 1.00 94.19 81 GLY A O 1
ATOM 617 N N . PHE A 1 82 ? -10.721 13.699 -6.216 1.00 94.12 82 PHE A N 1
ATOM 618 C CA . PHE A 1 82 ? -9.278 13.867 -6.430 1.00 94.12 82 PHE A CA 1
ATOM 619 C C . PHE A 1 82 ? -8.816 13.067 -7.655 1.00 94.12 82 PHE A C 1
ATOM 621 O O . PHE A 1 82 ? -8.082 12.092 -7.537 1.00 94.12 82 PHE A O 1
ATOM 628 N N . GLY A 1 83 ? -9.317 13.436 -8.837 1.00 94.12 83 GLY A N 1
ATOM 629 C CA . GLY A 1 83 ? -8.971 12.747 -10.081 1.00 94.12 83 GLY A CA 1
ATOM 630 C C . GLY A 1 83 ? -7.477 12.851 -10.398 1.00 94.12 83 GLY A C 1
ATOM 631 O O . GLY A 1 83 ? -6.960 13.954 -10.560 1.00 94.12 83 GLY A O 1
ATOM 632 N N . ASP A 1 84 ? -6.811 11.706 -10.542 1.00 94.56 84 ASP A N 1
ATOM 633 C CA . ASP A 1 84 ? -5.408 11.592 -10.940 1.00 94.56 84 ASP A CA 1
ATOM 634 C C . ASP A 1 84 ? -5.307 10.830 -12.268 1.00 94.56 84 ASP A C 1
ATOM 636 O O . ASP A 1 84 ? -5.844 9.733 -12.419 1.00 94.56 84 ASP A O 1
ATOM 640 N N . ARG A 1 85 ? -4.647 11.439 -13.258 1.00 94.88 85 ARG A N 1
ATOM 641 C CA . ARG A 1 85 ? -4.466 10.858 -14.598 1.00 94.88 85 ARG A CA 1
ATOM 642 C C . ARG A 1 85 ? -3.169 10.066 -14.741 1.00 94.88 85 ARG A C 1
ATOM 644 O O . ARG A 1 85 ? -3.006 9.389 -15.751 1.00 94.88 85 ARG A O 1
ATOM 651 N N . LEU A 1 86 ? -2.246 10.202 -13.792 1.00 92.19 86 LEU A N 1
ATOM 652 C CA . LEU A 1 86 ? -0.889 9.666 -13.881 1.00 92.19 86 LEU A CA 1
ATOM 653 C C . LEU A 1 86 ? -0.625 8.557 -12.858 1.00 92.19 86 LEU A C 1
ATOM 655 O O . LEU A 1 86 ? 0.210 7.698 -13.126 1.00 92.19 86 LEU A O 1
ATOM 659 N N . GLY A 1 87 ? -1.341 8.538 -11.731 1.00 81.25 87 GLY A N 1
ATOM 660 C CA . GLY A 1 87 ? -1.162 7.533 -10.679 1.00 81.25 87 GLY A CA 1
ATOM 661 C C . GLY A 1 87 ? 0.067 7.810 -9.811 1.00 81.25 87 GLY A C 1
ATOM 662 O O . GLY A 1 87 ? 0.870 6.902 -9.584 1.00 81.25 87 GLY A O 1
ATOM 663 N N . ALA A 1 88 ? 0.238 9.070 -9.397 1.00 60.66 88 ALA A N 1
ATOM 664 C CA . ALA A 1 88 ? 1.390 9.549 -8.629 1.00 60.66 88 ALA A CA 1
ATOM 665 C C . ALA A 1 88 ? 1.552 8.823 -7.283 1.00 60.66 88 ALA A C 1
ATOM 667 O O . ALA A 1 88 ? 0.560 8.569 -6.572 1.00 60.66 88 ALA A O 1
#

Radius of gyration: 14.73 Å; chains: 1; bounding box: 45×32×28 Å

Foldseek 3Di:
DDDDQKAWPPVQWDDAPNKIWTWIAGNVRAIWIFIDDDPPQADDDDPDPRTGHPDPSNLVVCCVRPVVSDDDDPPPDDDDDPDDPPPD